Protein AF-A0A705WYR7-F1 (afdb_monomer_lite)

pLDDT: mean 84.56, std 14.09, range [43.88, 97.56]

Foldseek 3Di:
DPPCVVVVVVVVVVVVVVVVDPPPPVPFAFPDKPVGVPDDDPDDDPDIDTHTPD

Structure (mmCIF, N/CA/C/O backbone):
data_AF-A0A705WYR7-F1
#
_entry.id   AF-A0A705WYR7-F1
#
loop_
_atom_site.group_PDB
_atom_site.id
_atom_site.type_symbol
_atom_site.label_atom_id
_atom_site.label_alt_id
_atom_site.label_comp_id
_atom_site.label_asym_id
_atom_site.label_entity_id
_atom_site.label_seq_id
_atom_site.pdbx_PDB_ins_code
_atom_site.Cartn_x
_at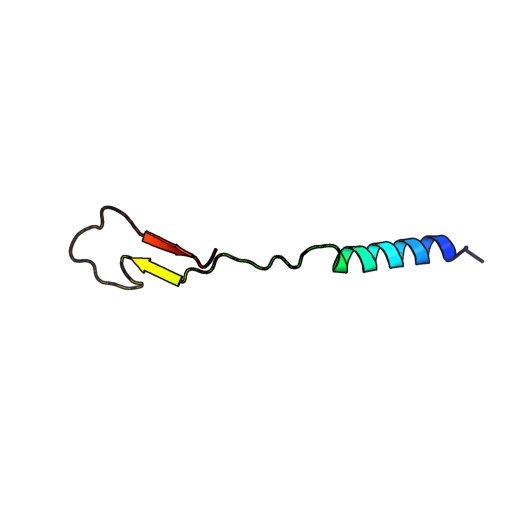om_site.Cartn_y
_atom_site.Cartn_z
_atom_site.occupancy
_atom_site.B_iso_or_equiv
_atom_site.auth_seq_id
_atom_site.auth_comp_id
_atom_site.auth_asym_id
_atom_site.auth_atom_id
_atom_site.pdbx_PDB_model_num
ATOM 1 N N . MET A 1 1 ? 20.715 16.378 -51.772 1.00 43.88 1 MET A N 1
ATOM 2 C CA . MET A 1 1 ? 20.673 15.193 -50.885 1.00 43.88 1 MET A CA 1
ATOM 3 C C . MET A 1 1 ? 21.007 15.668 -49.479 1.00 43.88 1 MET A C 1
ATOM 5 O O . MET A 1 1 ? 22.176 15.835 -49.162 1.00 43.88 1 MET A O 1
ATOM 9 N N . ALA A 1 2 ? 19.997 16.033 -48.683 1.00 52.03 2 ALA A N 1
ATOM 10 C CA . ALA A 1 2 ? 20.227 16.490 -47.314 1.00 52.03 2 ALA A CA 1
ATOM 11 C C . ALA A 1 2 ? 20.784 15.314 -46.502 1.00 52.03 2 ALA A C 1
ATOM 13 O O . ALA A 1 2 ? 20.176 14.244 -46.469 1.00 52.03 2 ALA A O 1
ATOM 14 N N . SER A 1 3 ? 21.977 15.484 -45.933 1.00 54.25 3 SER A N 1
ATOM 15 C CA . SER A 1 3 ? 22.657 14.448 -45.159 1.00 54.25 3 SE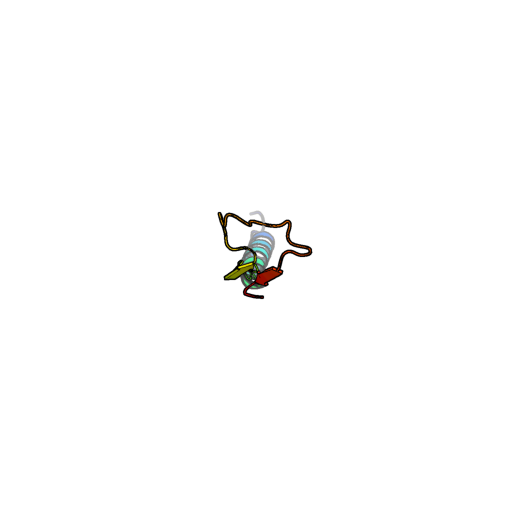R A CA 1
ATOM 16 C C . SER A 1 3 ? 21.741 13.971 -44.029 1.00 54.25 3 SER A C 1
ATOM 18 O O . SER A 1 3 ? 21.454 14.708 -43.091 1.00 54.25 3 SER A O 1
ATOM 20 N N . SER A 1 4 ? 21.254 12.734 -44.129 1.00 58.09 4 SER A N 1
ATOM 21 C CA . SER A 1 4 ? 20.392 12.081 -43.135 1.00 58.09 4 SER A CA 1
ATOM 22 C C . SER A 1 4 ? 21.170 11.563 -41.916 1.00 58.09 4 SER A C 1
ATOM 24 O O . SER A 1 4 ? 20.589 11.004 -40.987 1.00 58.09 4 SER A O 1
ATOM 26 N N . ALA A 1 5 ? 22.498 11.705 -41.918 1.00 60.03 5 ALA A N 1
ATOM 27 C CA . ALA A 1 5 ? 23.394 11.210 -40.879 1.00 60.03 5 ALA A CA 1
ATOM 28 C C . ALA A 1 5 ? 23.196 11.857 -39.486 1.00 60.03 5 ALA A C 1
ATOM 30 O O . ALA A 1 5 ? 23.140 11.100 -38.513 1.00 60.03 5 ALA A O 1
ATOM 31 N N . PRO A 1 6 ? 23.049 13.193 -39.333 1.00 65.25 6 PRO A N 1
ATOM 32 C CA . PRO A 1 6 ? 22.793 13.803 -38.023 1.00 65.25 6 PRO A CA 1
ATOM 33 C C . PRO A 1 6 ? 21.414 13.430 -37.459 1.00 65.25 6 PRO A C 1
ATOM 35 O O . PRO A 1 6 ? 21.296 13.147 -36.269 1.00 65.25 6 PRO A O 1
ATOM 38 N N . SER A 1 7 ? 20.391 13.336 -38.315 1.00 75.81 7 SER A N 1
ATOM 39 C CA . SER A 1 7 ? 19.029 12.952 -37.917 1.00 75.81 7 SER A CA 1
ATOM 40 C C . SER A 1 7 ? 18.968 11.526 -37.352 1.00 75.81 7 SER A C 1
ATOM 42 O O . SER A 1 7 ? 18.340 11.300 -36.321 1.00 75.81 7 SER A O 1
ATOM 44 N N . ARG A 1 8 ? 19.697 10.573 -37.954 1.00 82.69 8 ARG A N 1
ATOM 45 C CA . ARG A 1 8 ? 19.770 9.187 -37.458 1.00 82.69 8 ARG A CA 1
ATOM 46 C C . ARG A 1 8 ? 20.460 9.069 -36.101 1.00 82.69 8 ARG A C 1
ATOM 48 O O . ARG A 1 8 ? 20.010 8.292 -35.268 1.00 82.69 8 ARG A O 1
ATOM 55 N N . ARG A 1 9 ? 21.535 9.832 -35.868 1.00 85.3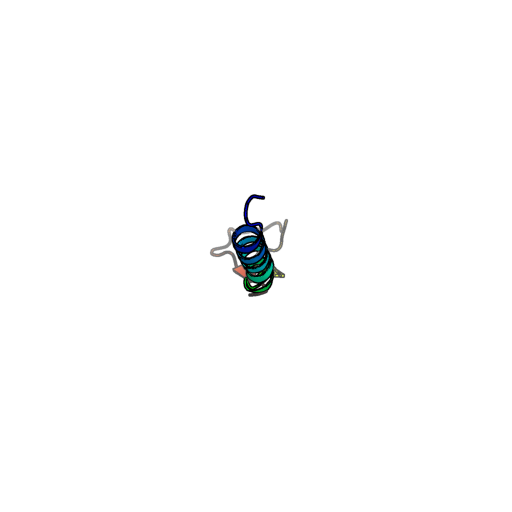1 9 ARG A N 1
ATOM 56 C CA . ARG A 1 9 ? 22.235 9.842 -34.570 1.00 85.31 9 ARG A CA 1
ATOM 57 C C . ARG A 1 9 ? 21.342 10.391 -33.464 1.00 85.31 9 ARG A C 1
ATOM 59 O O . ARG A 1 9 ? 21.277 9.797 -32.396 1.00 85.31 9 ARG A O 1
ATOM 66 N N . LEU A 1 10 ? 20.621 11.477 -33.741 1.00 87.19 10 LEU A N 1
ATOM 67 C CA . LEU A 1 10 ? 19.672 12.058 -32.794 1.00 87.19 10 LEU A CA 1
ATOM 68 C C . LEU A 1 10 ? 18.518 11.091 -32.489 1.00 87.19 10 LEU A C 1
ATOM 70 O O . LEU A 1 10 ? 18.175 10.904 -31.328 1.00 87.19 10 LEU A O 1
ATOM 74 N N . ALA A 1 11 ? 17.975 10.427 -33.515 1.00 87.75 11 ALA A N 1
ATOM 75 C CA . ALA A 1 11 ? 16.939 9.410 -33.344 1.00 87.75 11 ALA A CA 1
ATOM 76 C C . ALA A 1 11 ? 17.421 8.227 -32.483 1.00 87.75 11 ALA A C 1
ATOM 78 O O . ALA A 1 11 ? 16.688 7.771 -31.610 1.00 87.75 11 ALA A O 1
ATOM 79 N N . LEU A 1 12 ? 18.665 7.770 -32.675 1.00 90.50 12 LEU A N 1
ATOM 80 C CA . LEU A 1 12 ? 19.263 6.725 -31.838 1.00 90.50 12 LEU A CA 1
ATOM 81 C C . LEU A 1 12 ? 19.450 7.174 -30.385 1.00 90.50 12 LEU A C 1
ATOM 83 O O . LEU A 1 12 ? 19.206 6.388 -29.479 1.00 90.50 12 LEU A O 1
ATOM 87 N N . LEU A 1 13 ? 19.874 8.420 -30.160 1.00 90.06 13 LEU A N 1
ATOM 88 C CA . LEU A 1 13 ? 20.053 8.974 -28.815 1.00 90.06 13 LEU A CA 1
ATOM 89 C C . LEU A 1 13 ? 18.719 9.126 -28.078 1.00 90.06 13 LEU A C 1
ATOM 91 O O . LEU A 1 13 ? 18.626 8.762 -26.909 1.00 90.06 13 LEU A O 1
ATOM 95 N N . LEU A 1 14 ? 17.678 9.602 -28.767 1.00 88.38 14 LEU A N 1
ATOM 96 C CA . LEU A 1 14 ? 16.316 9.663 -28.230 1.00 88.38 14 LEU A CA 1
ATOM 97 C C . LEU A 1 14 ? 15.810 8.267 -27.856 1.00 88.38 14 LEU A C 1
ATO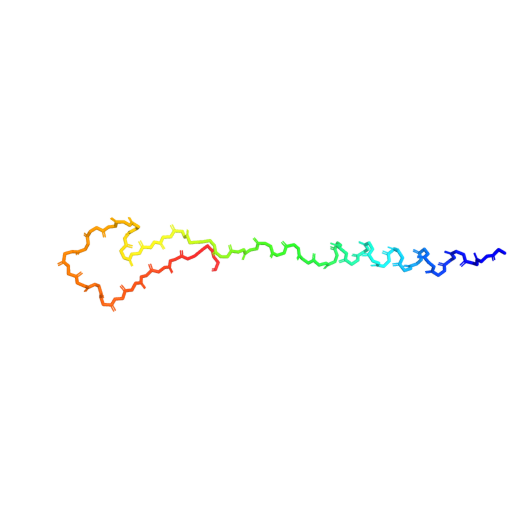M 99 O O . LEU A 1 14 ? 15.344 8.070 -26.738 1.00 88.38 14 LEU A O 1
ATOM 103 N N . LEU A 1 15 ? 15.981 7.281 -28.739 1.00 88.44 15 LEU A N 1
ATOM 104 C CA . LEU A 1 15 ? 15.582 5.903 -28.457 1.00 88.44 15 LEU A CA 1
ATOM 105 C C . LEU A 1 15 ? 16.393 5.290 -27.305 1.00 88.44 15 LEU A C 1
ATOM 107 O O . LEU A 1 15 ? 15.839 4.621 -26.446 1.00 88.44 15 LEU A O 1
ATOM 111 N N . ALA A 1 16 ? 17.700 5.543 -27.234 1.00 88.31 16 ALA A N 1
ATOM 112 C CA . ALA A 1 16 ? 18.524 5.083 -26.120 1.00 88.31 16 ALA A CA 1
ATOM 113 C C . ALA A 1 16 ? 18.093 5.722 -24.787 1.00 88.31 16 ALA A C 1
ATOM 115 O O . ALA A 1 16 ? 18.078 5.042 -23.762 1.00 88.31 16 ALA A O 1
ATOM 116 N N . SER A 1 17 ? 17.681 6.997 -24.792 1.00 83.12 17 SER A N 1
ATOM 117 C CA . SER A 1 17 ? 17.230 7.681 -23.575 1.00 83.12 17 SER A CA 1
ATOM 118 C C . SER A 1 17 ? 15.964 7.072 -22.965 1.00 83.12 17 SER A C 1
ATOM 120 O O . SER A 1 17 ? 15.868 7.024 -21.742 1.00 83.12 17 SER A O 1
ATOM 122 N N . THR A 1 18 ? 15.050 6.508 -23.768 1.00 80.56 18 THR A N 1
ATOM 123 C CA . THR A 1 18 ? 13.851 5.829 -23.236 1.00 80.56 18 THR A CA 1
ATOM 124 C C . THR A 1 18 ? 14.167 4.525 -22.503 1.00 80.56 18 THR A C 1
ATOM 126 O O . THR A 1 18 ? 13.376 4.090 -21.674 1.00 80.56 18 THR A O 1
ATOM 129 N N . PHE A 1 19 ? 15.314 3.900 -22.788 1.00 80.00 19 PHE A N 1
ATOM 130 C CA . PHE A 1 19 ? 15.788 2.708 -22.072 1.00 80.00 19 PHE A CA 1
ATOM 131 C C . PHE A 1 19 ? 16.743 3.045 -20.919 1.00 80.00 19 PHE A C 1
ATOM 133 O O . PHE A 1 19 ? 16.964 2.209 -20.048 1.00 80.00 19 PHE A O 1
ATOM 140 N N . ALA A 1 20 ? 17.322 4.250 -20.918 1.00 75.56 20 ALA A N 1
ATOM 141 C CA . ALA A 1 20 ? 18.239 4.714 -19.881 1.00 75.56 20 ALA A CA 1
ATOM 142 C C . ALA A 1 20 ? 17.516 5.305 -18.661 1.00 75.56 20 ALA A C 1
ATOM 144 O O . ALA A 1 20 ? 18.093 5.352 -17.576 1.00 75.56 20 ALA A O 1
ATOM 145 N N . THR A 1 21 ? 16.266 5.755 -18.813 1.00 68.31 21 THR A N 1
ATOM 146 C CA . THR A 1 21 ? 15.437 6.156 -17.672 1.00 68.31 21 THR A CA 1
ATOM 147 C C . THR A 1 21 ? 14.983 4.915 -16.910 1.00 68.31 21 THR A C 1
ATOM 149 O O . THR A 1 21 ? 14.310 4.069 -17.508 1.00 68.31 21 THR A O 1
ATOM 152 N N . PRO A 1 22 ? 15.286 4.791 -15.605 1.00 67.31 22 PRO A N 1
ATOM 153 C CA . PRO A 1 22 ? 14.693 3.749 -14.786 1.00 67.31 22 PRO A CA 1
ATOM 154 C C . PRO A 1 22 ? 13.172 3.856 -14.893 1.00 67.31 22 PRO A C 1
ATOM 156 O O . PRO A 1 22 ? 12.609 4.926 -14.655 1.00 67.31 22 PRO A O 1
ATOM 159 N N . ALA A 1 23 ? 12.498 2.760 -15.237 1.00 66.12 23 ALA A N 1
ATOM 160 C CA . ALA A 1 23 ? 11.054 2.653 -15.085 1.00 66.12 23 ALA A CA 1
ATOM 161 C C . ALA A 1 23 ? 10.728 2.548 -13.585 1.00 66.12 23 ALA A C 1
ATOM 163 O O . ALA A 1 23 ? 10.305 1.505 -13.099 1.00 66.12 23 ALA A O 1
ATOM 164 N N . ALA A 1 24 ? 10.985 3.612 -12.825 1.00 64.00 24 ALA A N 1
ATOM 165 C CA . ALA A 1 24 ? 10.676 3.686 -11.407 1.00 64.00 24 ALA A CA 1
ATOM 166 C C . ALA A 1 24 ? 9.173 3.936 -11.246 1.00 64.00 24 ALA A C 1
ATOM 168 O O . ALA A 1 24 ? 8.726 5.047 -10.993 1.00 64.00 24 ALA A O 1
ATOM 169 N N . TRP A 1 25 ? 8.384 2.879 -11.425 1.00 63.41 25 TRP A N 1
ATOM 170 C CA . TRP A 1 25 ? 6.983 2.835 -11.007 1.00 63.41 25 TRP A CA 1
ATOM 171 C C . TRP A 1 25 ? 6.877 2.215 -9.612 1.00 63.41 25 TRP A C 1
ATOM 173 O O . TRP A 1 25 ? 5.944 1.469 -9.331 1.00 63.41 25 TRP A O 1
ATOM 183 N N . ALA A 1 26 ? 7.835 2.514 -8.735 1.00 69.88 26 ALA A N 1
ATOM 184 C CA . ALA A 1 26 ? 7.762 2.183 -7.319 1.00 69.88 26 ALA A CA 1
ATOM 185 C C . ALA A 1 26 ? 6.862 3.206 -6.613 1.00 69.88 26 ALA A C 1
ATOM 187 O O . ALA A 1 26 ? 7.286 3.970 -5.751 1.00 69.88 26 ALA A O 1
ATOM 188 N N . HIS A 1 27 ? 5.605 3.298 -7.051 1.00 84.25 27 HIS A N 1
ATOM 189 C CA . HIS A 1 27 ? 4.630 4.065 -6.294 1.00 84.25 27 HIS A CA 1
ATOM 190 C C . HIS A 1 27 ? 4.436 3.328 -4.969 1.00 84.25 27 HIS A C 1
ATOM 192 O O . HIS A 1 27 ? 4.063 2.157 -4.963 1.00 84.25 27 HIS A O 1
ATOM 198 N N . ALA A 1 28 ? 4.716 3.996 -3.853 1.00 89.75 28 ALA A N 1
ATOM 199 C CA . ALA A 1 28 ? 4.487 3.451 -2.526 1.00 89.75 28 ALA A CA 1
ATOM 200 C C . ALA A 1 28 ? 2.977 3.195 -2.361 1.00 89.75 28 ALA A C 1
ATOM 202 O O . ALA A 1 28 ? 2.181 4.122 -2.202 1.00 89.75 28 ALA A O 1
ATOM 203 N N . HIS A 1 29 ? 2.556 1.937 -2.487 1.00 93.25 29 HIS A N 1
ATOM 204 C CA . HIS A 1 29 ? 1.151 1.557 -2.403 1.00 93.25 29 HIS A CA 1
ATOM 205 C C . HIS A 1 29 ? 0.758 1.407 -0.939 1.00 93.25 29 HIS A C 1
ATOM 207 O O . HIS A 1 29 ? 1.479 0.773 -0.172 1.00 93.25 29 HIS A O 1
ATOM 213 N N . LEU A 1 30 ? -0.389 1.964 -0.546 1.00 96.12 30 LEU A N 1
ATOM 214 C CA . LEU A 1 30 ? -0.915 1.791 0.806 1.00 96.12 30 LEU A CA 1
ATOM 215 C C . LEU A 1 30 ? -1.274 0.315 1.025 1.00 96.12 30 LEU A C 1
ATOM 217 O O . LEU A 1 30 ? -2.145 -0.224 0.345 1.00 96.12 30 LEU A O 1
ATOM 221 N N . THR A 1 31 ? -0.602 -0.333 1.969 1.00 95.69 31 THR A N 1
ATOM 222 C CA . THR A 1 31 ? -0.774 -1.757 2.285 1.00 95.69 31 THR A CA 1
ATOM 223 C C . THR A 1 31 ? -1.615 -1.968 3.534 1.00 95.69 31 THR A C 1
ATOM 225 O O . THR A 1 31 ? -2.356 -2.945 3.626 1.00 95.69 31 THR A O 1
ATOM 228 N N . HIS A 1 32 ? -1.530 -1.047 4.494 1.00 97.06 32 HIS A N 1
ATOM 229 C CA . HIS A 1 32 ? -2.299 -1.102 5.727 1.00 97.06 32 HIS A CA 1
ATOM 230 C C . HIS A 1 32 ? -2.632 0.303 6.218 1.00 97.06 32 HIS A C 1
ATOM 232 O O . HIS A 1 32 ? -1.860 1.244 6.034 1.00 97.06 32 HIS A O 1
ATOM 238 N N . GLN A 1 33 ? -3.781 0.437 6.874 1.00 97.06 33 GLN A N 1
ATOM 239 C CA . GLN A 1 33 ? -4.176 1.678 7.518 1.00 97.06 33 GLN A CA 1
ATOM 240 C C . GLN A 1 33 ? -4.925 1.414 8.815 1.00 97.06 33 GLN A C 1
ATOM 242 O O . GLN A 1 33 ? -5.710 0.469 8.915 1.00 97.06 33 GLN A O 1
ATOM 247 N N . TYR A 1 34 ? -4.680 2.275 9.797 1.00 96.12 34 TYR A N 1
ATOM 248 C CA . TYR A 1 34 ? -5.415 2.300 11.048 1.00 96.12 34 TYR A CA 1
ATOM 249 C C . TYR A 1 34 ? -5.882 3.731 11.375 1.00 96.12 34 TYR A C 1
ATOM 251 O O . TYR A 1 34 ? -5.048 4.642 11.389 1.00 96.12 34 TYR A O 1
ATOM 259 N N . PRO A 1 35 ? -7.173 3.945 11.691 1.00 96.06 35 PRO A N 1
ATOM 260 C CA . PRO A 1 35 ? -8.265 2.968 11.631 1.00 96.06 35 PRO A CA 1
ATOM 261 C C . PRO A 1 35 ? -8.459 2.384 10.226 1.00 96.06 35 PRO A C 1
ATOM 263 O O . PRO A 1 35 ? -8.079 3.002 9.231 1.00 96.06 35 PRO A O 1
ATOM 266 N N . ALA A 1 36 ? -9.011 1.171 10.149 1.00 96.38 36 ALA A N 1
ATOM 267 C CA . ALA A 1 36 ? -9.242 0.520 8.864 1.00 96.38 36 ALA A CA 1
ATOM 268 C C . ALA A 1 36 ? -10.179 1.361 7.981 1.00 96.38 36 ALA A C 1
ATOM 270 O O . ALA A 1 36 ? -10.986 2.153 8.479 1.00 96.38 36 ALA A O 1
ATOM 271 N N . ALA A 1 37 ? -10.093 1.166 6.663 1.00 96.00 37 ALA A N 1
ATOM 272 C CA . ALA A 1 37 ? -11.003 1.819 5.724 1.00 96.00 37 ALA A CA 1
ATOM 273 C C . ALA A 1 37 ? -12.450 1.573 6.158 1.00 96.00 37 ALA A C 1
ATOM 275 O O . ALA A 1 37 ? -12.818 0.440 6.469 1.00 96.00 37 ALA A O 1
ATOM 276 N N . ASN A 1 38 ? -13.256 2.636 6.179 1.00 96.31 38 ASN A N 1
ATOM 277 C CA . ASN A 1 38 ? -14.678 2.565 6.519 1.00 96.31 38 ASN A CA 1
ATOM 278 C C . ASN A 1 38 ? -14.970 2.064 7.947 1.00 96.31 38 ASN A C 1
ATOM 280 O O . ASN A 1 38 ? -16.123 1.768 8.261 1.00 96.31 38 ASN A O 1
ATOM 284 N N . ALA A 1 39 ? -13.965 1.989 8.825 1.00 95.75 39 ALA A N 1
ATOM 285 C CA . ALA A 1 39 ? -14.179 1.621 10.213 1.00 95.75 39 ALA A CA 1
ATOM 286 C C . ALA A 1 39 ? -14.996 2.697 10.938 1.00 95.75 39 ALA A C 1
ATOM 288 O O . ALA A 1 39 ? -14.657 3.882 10.923 1.00 95.75 39 ALA A O 1
ATOM 289 N N . ALA A 1 40 ? -16.048 2.264 11.632 1.00 95.75 40 ALA A N 1
ATOM 290 C CA . ALA A 1 40 ? -16.720 3.096 12.615 1.00 95.75 40 ALA A CA 1
ATOM 291 C C . ALA A 1 40 ? -15.863 3.138 13.888 1.00 95.75 40 ALA A C 1
ATOM 293 O O . ALA A 1 40 ? -15.732 2.140 14.596 1.00 95.75 40 ALA A O 1
ATOM 294 N N . VAL A 1 41 ? -15.264 4.292 14.167 1.00 92.75 41 VAL A N 1
ATOM 295 C CA . VAL A 1 41 ? -14.495 4.537 15.392 1.00 92.75 41 VAL A CA 1
ATOM 296 C C . VAL A 1 41 ? -15.383 5.206 16.437 1.00 92.75 41 VAL A C 1
ATOM 298 O O . VAL A 1 41 ? -15.989 6.243 16.181 1.00 92.75 41 VAL A O 1
ATOM 301 N N . THR A 1 42 ? -15.470 4.596 17.621 1.00 94.81 42 THR A N 1
ATOM 302 C CA . THR A 1 42 ? -16.312 5.055 18.744 1.00 94.81 42 THR A CA 1
ATOM 303 C C . THR A 1 42 ? -15.724 6.246 19.499 1.00 94.81 42 THR A C 1
ATOM 305 O O . THR A 1 42 ? -16.455 6.969 20.170 1.00 94.81 42 THR A O 1
ATOM 308 N N . ALA A 1 43 ? -14.417 6.471 19.376 1.00 93.88 43 ALA A N 1
ATOM 309 C CA . ALA A 1 43 ? -13.710 7.629 19.905 1.00 93.88 43 ALA A CA 1
ATOM 310 C C . ALA A 1 43 ? -12.757 8.184 18.839 1.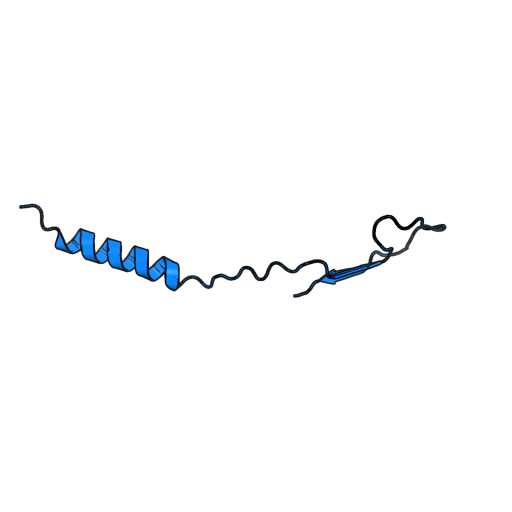00 93.88 43 ALA A C 1
ATOM 312 O O . ALA A 1 43 ? -12.258 7.434 17.997 1.00 93.88 43 ALA A O 1
ATOM 313 N N . SER A 1 44 ? -12.494 9.494 18.882 1.00 94.06 44 SER A N 1
ATOM 314 C CA . SER A 1 44 ? -11.589 10.135 17.923 1.00 94.06 44 SER A CA 1
ATOM 315 C C . SER A 1 44 ? -10.171 9.567 18.063 1.00 94.06 44 SER A C 1
ATOM 317 O O . SER A 1 44 ? -9.608 9.639 19.160 1.00 94.06 44 SER A O 1
ATOM 319 N N . PRO A 1 45 ? -9.564 9.037 16.985 1.00 91.69 45 PRO A N 1
ATOM 320 C CA . PRO A 1 45 ? -8.187 8.575 17.034 1.00 91.69 45 PRO A CA 1
ATOM 321 C C . PRO A 1 45 ? -7.248 9.769 17.225 1.00 91.69 45 PRO A C 1
ATOM 3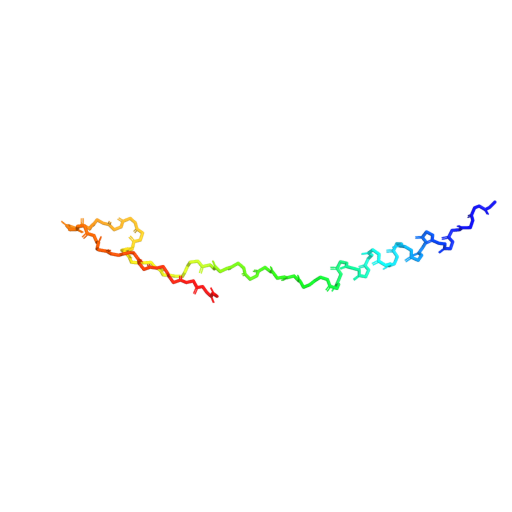23 O O . PRO A 1 45 ? -7.451 10.836 16.648 1.00 91.69 45 PRO A O 1
ATOM 326 N N . GLN A 1 46 ? -6.206 9.590 18.035 1.00 96.25 46 GLN A N 1
ATOM 327 C CA . GLN A 1 46 ? -5.189 10.627 18.245 1.00 96.25 46 GLN A CA 1
ATOM 328 C C . GLN A 1 46 ? -4.195 10.717 17.076 1.00 96.25 46 GLN A C 1
ATOM 330 O O . GLN A 1 46 ? -3.548 11.744 16.898 1.00 96.25 46 GLN A O 1
ATOM 335 N N . ALA A 1 47 ? -4.075 9.645 16.288 1.00 96.06 47 ALA A N 1
ATOM 336 C CA . ALA A 1 47 ? -3.212 9.551 15.120 1.00 96.06 47 ALA A CA 1
ATOM 337 C C . ALA A 1 47 ? -3.801 8.574 14.094 1.00 96.06 47 ALA A C 1
ATOM 339 O O . ALA A 1 47 ? -4.558 7.669 14.451 1.00 96.06 47 ALA A O 1
ATOM 340 N N . LEU A 1 48 ? -3.421 8.750 12.828 1.00 96.56 48 LEU A N 1
ATOM 341 C CA . LEU A 1 48 ? -3.665 7.789 11.756 1.00 96.56 48 LEU A CA 1
ATOM 342 C C . LEU A 1 48 ? -2.339 7.131 11.386 1.00 96.56 48 LEU A C 1
ATOM 344 O O . LEU A 1 48 ? -1.321 7.809 11.247 1.00 96.56 48 LEU A O 1
ATOM 348 N N . THR A 1 49 ? -2.358 5.816 11.206 1.00 97.44 49 THR A N 1
ATOM 349 C CA . THR A 1 49 ? -1.194 5.054 10.748 1.00 97.44 49 THR A CA 1
ATOM 350 C C . THR A 1 49 ? -1.448 4.580 9.329 1.00 97.44 49 THR A C 1
ATOM 352 O O . THR A 1 49 ? -2.462 3.938 9.072 1.00 97.44 49 THR A O 1
ATOM 355 N N . LEU A 1 50 ? -0.529 4.900 8.421 1.00 97.56 50 LEU A N 1
ATOM 356 C CA . LEU A 1 50 ? -0.561 4.510 7.015 1.00 97.56 50 LEU A CA 1
ATOM 357 C C . LEU A 1 50 ? 0.750 3.787 6.707 1.00 97.56 50 LEU A C 1
ATOM 359 O O . LEU A 1 50 ? 1.823 4.371 6.851 1.00 97.56 50 LEU A O 1
ATOM 363 N N . ASN A 1 51 ? 0.667 2.522 6.312 1.00 96.69 51 ASN A N 1
ATOM 364 C CA . ASN A 1 51 ? 1.821 1.723 5.922 1.00 96.69 51 ASN A CA 1
ATOM 365 C C . ASN A 1 51 ? 1.838 1.607 4.407 1.00 96.69 51 ASN A C 1
ATOM 367 O O . ASN A 1 51 ? 0.835 1.217 3.806 1.00 96.69 51 ASN A O 1
ATOM 371 N N . PHE A 1 52 ? 2.984 1.892 3.807 1.00 95.88 52 PHE A N 1
ATOM 372 C CA . PHE A 1 52 ? 3.182 1.776 2.372 1.00 95.88 52 PHE A CA 1
ATOM 373 C C . PHE A 1 52 ? 4.149 0.637 2.044 1.00 95.88 52 PHE A C 1
ATOM 375 O O . PHE A 1 52 ? 4.829 0.113 2.926 1.00 95.88 52 PHE A O 1
ATOM 382 N N . SER A 1 53 ? 4.150 0.198 0.788 1.00 92.94 53 SER A N 1
ATOM 383 C CA . SER A 1 53 ? 5.044 -0.854 0.294 1.00 92.94 53 SER A CA 1
ATOM 384 C C . SER A 1 53 ? 6.508 -0.416 0.172 1.00 92.94 53 SER A C 1
ATOM 386 O O . SER A 1 53 ? 7.370 -1.285 0.084 1.00 92.94 53 SER A O 1
ATOM 388 N N . GLU A 1 54 ? 6.763 0.897 0.135 1.00 88.12 54 GLU A N 1
ATOM 389 C CA . GLU A 1 54 ? 8.079 1.537 0.000 1.00 88.12 54 GLU A CA 1
ATOM 390 C C . GLU A 1 54 ? 8.138 2.840 0.809 1.00 88.12 54 GLU A C 1
ATOM 392 O O . GLU A 1 54 ? 7.072 3.491 0.934 1.00 88.12 54 GLU A O 1
#

Organism: Salmonella typhimurium (NCBI:txid90371)

Radius of gyration: 24.79 Å; chains: 1; bounding box: 40×18×71 Å

Sequence (54 aa):
MASSAPSRRLALLLLASTFATPAAWAHAHLTHQYPAANAAVTASPQALTLNFSE

Secondary structure (DSSP, 8-state):
----HHHHHHHHHHHHHHHHS--------EEEEESPTT---SS--S--EEEE--